Protein AF-A0A933Z9C4-F1 (afdb_monomer)

Structure (mmCIF, N/CA/C/O backbone):
data_AF-A0A933Z9C4-F1
#
_entry.id   AF-A0A933Z9C4-F1
#
loop_
_atom_site.group_PDB
_atom_site.id
_atom_site.type_symbol
_atom_site.label_atom_id
_atom_site.label_alt_id
_atom_site.label_comp_id
_atom_site.label_asym_id
_atom_site.label_entity_id
_atom_site.label_seq_id
_atom_site.pdbx_PDB_ins_code
_atom_site.Cartn_x
_atom_site.Cartn_y
_atom_site.Cartn_z
_atom_site.occupancy
_atom_site.B_iso_or_equiv
_atom_site.auth_seq_id
_atom_site.auth_comp_id
_atom_site.auth_asym_id
_atom_site.auth_atom_id
_atom_site.pdbx_PDB_model_num
ATOM 1 N N . MET A 1 1 ? 6.789 -7.486 -1.252 1.00 95.31 1 MET A N 1
ATOM 2 C CA . MET A 1 1 ? 7.272 -6.253 -0.612 1.00 95.31 1 MET A CA 1
ATOM 3 C C . MET A 1 1 ? 6.121 -5.748 0.211 1.00 95.31 1 MET A C 1
ATOM 5 O O . MET A 1 1 ? 4.977 -5.947 -0.192 1.00 95.31 1 MET A O 1
ATOM 9 N N . GLU A 1 2 ? 6.402 -5.122 1.338 1.00 96.88 2 GLU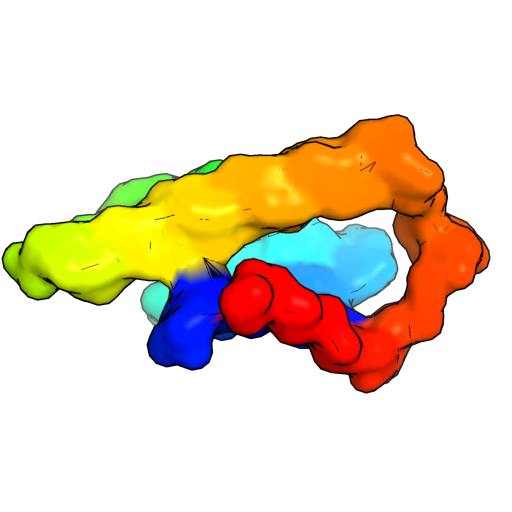 A N 1
ATOM 10 C CA . GLU A 1 2 ? 5.371 -4.533 2.184 1.00 96.88 2 GLU A CA 1
ATOM 11 C C . GLU A 1 2 ? 5.654 -3.045 2.366 1.00 96.88 2 GLU A C 1
ATOM 13 O O . GLU A 1 2 ? 6.787 -2.660 2.640 1.00 96.88 2 GLU A O 1
ATOM 18 N N . PHE A 1 3 ? 4.629 -2.219 2.184 1.00 97.38 3 PHE A N 1
ATOM 19 C CA . PHE A 1 3 ? 4.669 -0.793 2.481 1.00 97.38 3 PHE A CA 1
ATOM 20 C C . PHE A 1 3 ? 3.927 -0.542 3.784 1.00 97.38 3 PHE A C 1
ATOM 22 O O . PHE A 1 3 ? 2.767 -0.939 3.902 1.00 97.38 3 PHE A O 1
ATOM 29 N N . VAL A 1 4 ? 4.571 0.120 4.740 1.00 97.19 4 VAL A N 1
ATOM 30 C CA . VAL A 1 4 ? 4.031 0.322 6.087 1.00 97.19 4 VAL A CA 1
ATOM 31 C C . VAL A 1 4 ? 4.049 1.805 6.439 1.00 97.19 4 VAL A C 1
ATOM 33 O O . VAL A 1 4 ? 5.024 2.503 6.182 1.00 97.19 4 VAL A O 1
ATOM 36 N N . PHE A 1 5 ? 2.952 2.289 7.020 1.00 96.06 5 PHE A N 1
ATOM 37 C CA . PHE A 1 5 ? 2.866 3.613 7.630 1.00 96.06 5 PHE A CA 1
ATOM 38 C C . PHE A 1 5 ? 1.963 3.533 8.864 1.00 96.06 5 PHE A C 1
ATOM 40 O O . PHE A 1 5 ? 0.772 3.221 8.755 1.00 96.06 5 PHE A O 1
ATOM 47 N N . ALA A 1 6 ? 2.514 3.818 10.046 1.00 93.88 6 ALA A N 1
ATOM 48 C CA . ALA A 1 6 ? 1.840 3.603 11.327 1.00 93.88 6 ALA A CA 1
ATOM 49 C C . ALA A 1 6 ? 1.266 2.171 11.439 1.00 93.88 6 ALA A C 1
ATOM 51 O O . ALA A 1 6 ? 2.027 1.212 11.523 1.00 93.88 6 ALA A O 1
ATOM 52 N N . GLN A 1 7 ? -0.062 1.999 11.453 1.00 91.88 7 GLN A N 1
ATOM 53 C CA . GLN A 1 7 ? -0.696 0.672 11.488 1.00 91.88 7 GLN A CA 1
ATOM 54 C C . GLN A 1 7 ? -1.183 0.192 10.110 1.00 91.88 7 GLN A C 1
ATOM 56 O O . GLN A 1 7 ? -1.586 -0.968 9.978 1.00 91.88 7 GLN A O 1
ATOM 61 N N . ALA A 1 8 ? -1.157 1.058 9.092 1.00 93.62 8 ALA A N 1
ATOM 62 C CA . ALA A 1 8 ? -1.547 0.725 7.728 1.00 93.62 8 ALA A CA 1
ATOM 63 C C . ALA A 1 8 ? -0.421 -0.043 7.025 1.00 93.62 8 ALA A C 1
ATOM 65 O O . ALA A 1 8 ? 0.753 0.310 7.140 1.00 93.62 8 ALA A O 1
ATOM 66 N N . ARG A 1 9 ? -0.790 -1.095 6.290 1.00 95.88 9 ARG A N 1
ATOM 67 C CA . ARG A 1 9 ? 0.154 -1.991 5.613 1.00 95.88 9 ARG A CA 1
ATOM 68 C C . ARG A 1 9 ? -0.388 -2.456 4.266 1.00 95.88 9 ARG A C 1
ATOM 70 O O . ARG A 1 9 ? -1.526 -2.911 4.199 1.00 95.88 9 ARG A O 1
ATOM 77 N N . LEU A 1 10 ? 0.400 -2.358 3.201 1.00 96.94 10 LEU A N 1
ATOM 78 C CA . LEU A 1 10 ? -0.017 -2.766 1.860 1.00 96.94 10 LEU A CA 1
ATOM 79 C C . LEU A 1 10 ? 1.024 -3.680 1.213 1.00 96.94 10 LEU A C 1
ATOM 81 O O . LEU A 1 10 ? 2.186 -3.308 1.056 1.00 96.94 10 LEU A O 1
ATOM 85 N N . GLU A 1 11 ? 0.591 -4.875 0.817 1.00 97.62 11 GLU A N 1
ATOM 86 C CA . GLU A 1 11 ? 1.434 -5.840 0.111 1.0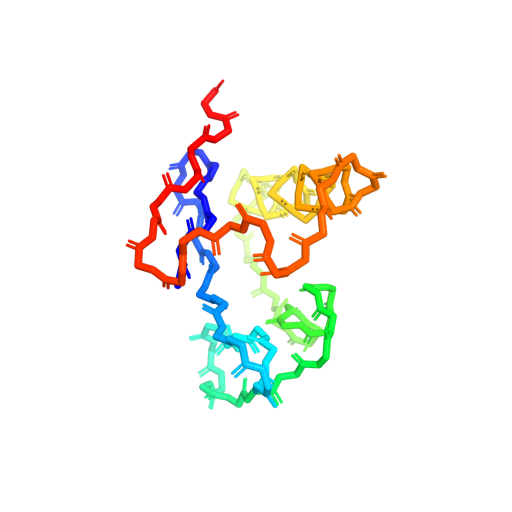0 97.62 11 GLU A CA 1
ATOM 87 C C . GLU A 1 11 ? 1.547 -5.471 -1.372 1.00 97.62 11 GLU A C 1
ATOM 89 O O . GLU A 1 11 ? 0.548 -5.161 -2.025 1.00 97.62 11 GLU A O 1
ATOM 94 N N . TRP A 1 12 ? 2.759 -5.577 -1.914 1.00 97.25 12 TRP A N 1
ATOM 95 C CA . TRP A 1 12 ? 3.054 -5.460 -3.338 1.00 97.25 12 TRP A CA 1
ATOM 96 C C . TRP A 1 12 ? 3.880 -6.645 -3.838 1.00 97.25 12 TRP A C 1
ATOM 98 O O . TRP A 1 12 ? 4.831 -7.082 -3.178 1.00 97.25 12 TRP A O 1
ATOM 108 N N . GLN A 1 13 ? 3.563 -7.130 -5.036 1.00 95.62 13 GLN A N 1
ATOM 109 C CA . GLN A 1 13 ? 4.311 -8.180 -5.711 1.00 95.62 13 GLN A CA 1
ATOM 110 C C . GLN A 1 13 ? 4.616 -7.798 -7.172 1.00 95.62 13 GLN A C 1
ATOM 112 O O . GLN A 1 13 ? 3.702 -7.396 -7.903 1.00 95.62 13 GLN A O 1
ATOM 117 N N . PRO A 1 14 ? 5.869 -7.979 -7.644 1.00 93.50 14 PRO A N 1
ATOM 118 C CA . PRO A 1 14 ? 6.220 -7.739 -9.039 1.00 93.50 14 PRO A CA 1
ATOM 119 C C . PRO A 1 14 ? 5.321 -8.538 -9.987 1.00 93.50 14 PRO A C 1
ATOM 121 O O . PRO A 1 14 ? 5.113 -9.736 -9.798 1.00 93.50 14 PRO A O 1
ATOM 124 N N . GLY A 1 15 ? 4.780 -7.870 -11.005 1.00 92.19 15 GLY A N 1
ATOM 125 C CA . GLY A 1 15 ? 3.904 -8.482 -12.008 1.00 92.19 15 GLY A CA 1
ATOM 126 C C . GLY A 1 15 ? 2.452 -8.719 -11.573 1.00 92.19 15 GLY A C 1
ATOM 127 O O . GLY A 1 15 ? 1.612 -8.894 -12.447 1.00 92.19 15 GLY A O 1
ATOM 128 N N . GLN A 1 16 ? 2.133 -8.682 -10.272 1.00 94.81 16 GLN A N 1
ATOM 129 C CA . GLN A 1 16 ? 0.748 -8.780 -9.776 1.00 94.81 16 GLN A CA 1
ATOM 130 C C . GLN A 1 16 ? 0.187 -7.431 -9.305 1.00 94.81 16 GLN A C 1
ATOM 132 O O . GLN A 1 16 ? -0.995 -7.168 -9.501 1.00 94.81 16 GLN A O 1
ATOM 137 N N . GLY A 1 17 ? 1.027 -6.562 -8.733 1.00 95.75 17 GLY A N 1
ATOM 138 C CA . GLY A 1 17 ? 0.619 -5.260 -8.205 1.00 95.75 17 GLY A CA 1
ATOM 139 C C . GLY A 1 17 ? 0.375 -5.303 -6.699 1.00 95.75 17 GLY A C 1
ATOM 140 O O . GLY A 1 17 ? 1.156 -5.908 -5.970 1.00 95.75 17 GLY A O 1
ATOM 141 N N . TYR A 1 18 ? -0.678 -4.639 -6.233 1.00 97.50 18 TYR A N 1
ATOM 142 C CA . TYR A 1 18 ? -1.009 -4.458 -4.820 1.00 97.50 18 TYR A CA 1
ATOM 143 C C . TYR A 1 18 ? -2.149 -5.363 -4.394 1.00 97.50 18 TYR A C 1
ATOM 145 O O . TYR A 1 18 ? -3.109 -5.545 -5.142 1.00 97.50 18 TYR A O 1
ATOM 153 N N . ARG A 1 19 ? -2.078 -5.895 -3.178 1.00 97.12 19 ARG A N 1
ATOM 154 C CA . ARG A 1 19 ? -3.135 -6.748 -2.639 1.00 97.12 19 ARG A CA 1
ATOM 155 C C . ARG A 1 19 ? -4.157 -5.918 -1.877 1.00 97.12 19 ARG A C 1
ATOM 157 O O . ARG A 1 19 ? -3.829 -5.281 -0.880 1.00 97.12 19 ARG A O 1
ATOM 164 N N . HIS A 1 20 ? -5.409 -5.962 -2.311 1.00 95.94 20 HIS A N 1
ATOM 165 C CA . HIS A 1 20 ? -6.510 -5.325 -1.602 1.00 95.94 20 HIS A CA 1
ATOM 166 C C . HIS A 1 20 ? -6.714 -6.011 -0.232 1.00 95.94 20 HIS A C 1
ATOM 168 O O . HIS A 1 20 ? -6.979 -7.215 -0.200 1.00 95.94 20 HIS A O 1
ATOM 174 N N . PRO A 1 21 ? -6.674 -5.293 0.909 1.00 91.62 21 PRO A N 1
ATOM 175 C CA . PRO A 1 21 ? -6.632 -5.908 2.238 1.00 91.62 21 PRO A CA 1
ATOM 176 C C . PRO A 1 21 ? -7.951 -6.585 2.639 1.00 91.62 21 PRO A C 1
ATOM 178 O O . PRO A 1 21 ? -7.936 -7.565 3.374 1.00 91.62 21 PRO A O 1
ATOM 181 N N . HIS A 1 22 ? -9.095 -6.100 2.140 1.00 90.50 22 HIS A N 1
ATOM 182 C CA . HIS A 1 22 ? -10.399 -6.730 2.395 1.00 90.50 22 HIS A CA 1
ATOM 183 C C . HIS A 1 22 ? -10.749 -7.878 1.426 1.00 90.50 22 HIS A C 1
ATOM 185 O O . HIS A 1 22 ? -11.112 -8.961 1.872 1.00 90.50 22 HIS A O 1
ATOM 191 N N . SER A 1 23 ? -10.660 -7.665 0.106 1.00 93.06 23 SER A N 1
ATOM 192 C CA . SER A 1 23 ? -11.066 -8.667 -0.894 1.00 93.06 23 SER A CA 1
ATOM 193 C C . SER A 1 23 ? -9.971 -9.678 -1.253 1.00 93.06 23 SER A C 1
ATOM 195 O O . SER A 1 23 ? -10.267 -10.709 -1.853 1.00 93.06 23 SER A O 1
ATOM 197 N N . GLY A 1 24 ? -8.705 -9.385 -0.940 1.00 94.69 24 GLY A N 1
ATOM 198 C CA . GLY A 1 24 ? -7.547 -10.198 -1.314 1.00 94.69 24 GLY A CA 1
ATOM 199 C C . GLY A 1 24 ? -7.170 -10.141 -2.799 1.00 94.69 24 GLY A C 1
ATOM 200 O O . GLY A 1 24 ? -6.219 -10.816 -3.190 1.00 94.69 24 GLY A O 1
ATOM 201 N N . GLN A 1 25 ? -7.892 -9.368 -3.619 1.00 96.38 25 GLN A N 1
ATOM 202 C CA . GLN A 1 25 ? -7.626 -9.226 -5.052 1.00 96.38 25 GLN A CA 1
ATOM 203 C C . GLN A 1 25 ? -6.356 -8.415 -5.319 1.00 96.38 25 GLN A C 1
ATOM 205 O O . GLN A 1 25 ? -6.051 -7.472 -4.591 1.00 96.38 25 GLN A O 1
ATOM 210 N N . TRP A 1 26 ? -5.651 -8.757 -6.396 1.00 97.06 26 TRP A N 1
ATOM 211 C CA . TRP A 1 26 ? -4.504 -7.996 -6.884 1.00 97.06 26 TRP A CA 1
ATOM 212 C C . TRP A 1 26 ? -4.947 -6.905 -7.856 1.00 97.06 26 TRP A C 1
ATOM 214 O O . TRP A 1 26 ? -5.772 -7.154 -8.737 1.00 97.06 26 TRP A O 1
ATOM 224 N N . VAL A 1 27 ? -4.398 -5.705 -7.696 1.00 96.88 27 VAL A N 1
ATOM 225 C CA . VAL A 1 27 ? -4.732 -4.521 -8.497 1.00 96.88 27 VAL A CA 1
ATOM 226 C C . VAL A 1 27 ? -3.481 -3.735 -8.877 1.00 96.88 27 VAL A C 1
ATOM 228 O O . VAL A 1 27 ? -2.437 -3.851 -8.239 1.00 96.88 27 VAL A O 1
ATOM 231 N N . ALA A 1 28 ? -3.569 -2.923 -9.928 1.00 94.88 28 ALA A N 1
ATOM 232 C CA . ALA A 1 28 ? -2.396 -2.279 -10.511 1.00 94.88 28 ALA A CA 1
ATOM 233 C C . ALA A 1 28 ? -1.871 -1.110 -9.668 1.00 94.88 28 ALA A C 1
ATOM 235 O O . ALA A 1 28 ? -0.662 -0.887 -9.611 1.00 94.88 28 ALA A O 1
ATOM 236 N N . THR A 1 29 ? -2.766 -0.367 -9.014 1.00 95.44 29 THR A N 1
ATOM 237 C CA . THR A 1 29 ? -2.415 0.852 -8.273 1.00 95.44 29 THR A CA 1
ATOM 238 C C . THR A 1 29 ? -2.725 0.728 -6.782 1.00 95.44 29 THR A C 1
ATOM 240 O O . THR A 1 29 ? -3.654 0.013 -6.397 1.00 95.44 29 THR A O 1
ATOM 243 N N . PRO A 1 30 ? -1.991 1.446 -5.913 1.00 95.19 30 PRO A N 1
ATOM 244 C CA . PRO A 1 30 ? -2.246 1.385 -4.480 1.00 95.19 30 PRO A CA 1
ATOM 245 C C . PRO A 1 30 ? -3.632 1.972 -4.142 1.00 95.19 30 PRO A C 1
ATOM 247 O O . PRO A 1 30 ? -4.318 1.458 -3.262 1.00 95.19 30 PRO A O 1
ATOM 250 N N . LEU A 1 31 ? -4.107 2.981 -4.889 1.00 94.25 31 LEU A N 1
ATOM 251 C CA . LEU A 1 31 ? -5.446 3.559 -4.713 1.00 94.25 31 LEU A CA 1
ATOM 252 C C . LEU A 1 31 ? -6.566 2.543 -4.987 1.00 94.25 31 LEU A C 1
ATOM 254 O O . LEU A 1 31 ? -7.541 2.474 -4.237 1.00 94.25 31 LEU A O 1
ATOM 258 N N . GLU A 1 32 ? -6.439 1.738 -6.044 1.00 95.12 32 GLU A N 1
ATOM 259 C CA . GLU A 1 32 ? -7.396 0.663 -6.332 1.00 95.12 32 GLU A CA 1
ATOM 260 C C . GLU A 1 32 ? -7.434 -0.379 -5.216 1.00 95.12 32 GLU A C 1
ATOM 262 O O . GLU A 1 32 ? -8.495 -0.947 -4.958 1.00 95.12 32 GLU A O 1
ATOM 267 N N . ALA A 1 33 ? -6.314 -0.590 -4.517 1.00 9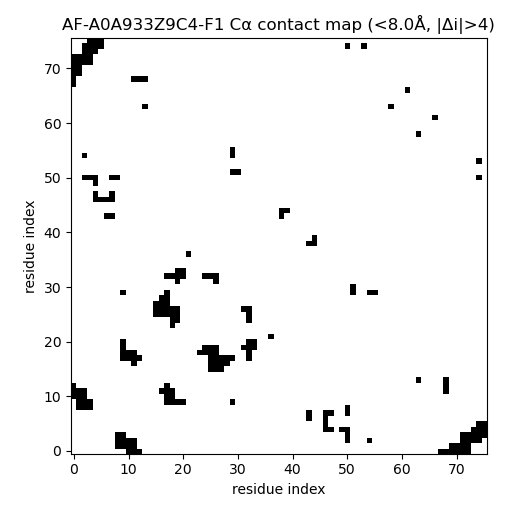5.06 33 ALA A N 1
ATOM 268 C CA . ALA A 1 33 ? -6.218 -1.593 -3.462 1.00 95.06 33 ALA A CA 1
ATOM 269 C C . ALA A 1 33 ? -7.049 -1.220 -2.234 1.00 95.06 33 ALA A C 1
ATOM 271 O O . ALA A 1 33 ? -7.264 -2.064 -1.377 1.00 95.06 33 ALA A O 1
ATOM 272 N N . LEU A 1 34 ? -7.540 0.016 -2.154 1.00 92.25 34 LEU A N 1
ATOM 273 C CA . LEU A 1 34 ? -8.416 0.488 -1.085 1.00 92.25 34 LEU A CA 1
ATOM 274 C C . LEU A 1 34 ? -9.788 0.934 -1.606 1.00 92.25 34 LEU A C 1
ATOM 276 O O . LEU A 1 34 ? -10.625 1.418 -0.840 1.00 92.25 34 LEU A O 1
ATOM 280 N N . LYS A 1 35 ? -10.047 0.815 -2.912 1.00 89.06 35 LYS A N 1
ATOM 281 C CA . LYS A 1 35 ? -11.279 1.323 -3.514 1.00 89.06 35 LYS A CA 1
ATOM 282 C C . LYS A 1 35 ? -12.480 0.500 -3.053 1.00 89.06 35 LYS A C 1
ATOM 284 O O . LYS A 1 35 ? -12.534 -0.708 -3.235 1.00 89.06 35 LYS A O 1
ATOM 289 N N . GLY A 1 36 ? -13.487 1.184 -2.513 1.00 82.56 36 GLY A N 1
ATOM 290 C CA . GLY A 1 36 ? -14.702 0.546 -1.997 1.00 82.56 36 GLY A CA 1
ATOM 291 C C . GLY A 1 36 ? -14.550 -0.025 -0.586 1.00 82.56 36 GLY A C 1
ATOM 292 O O . GLY A 1 36 ? -15.554 -0.394 0.018 1.00 82.56 36 GLY A O 1
ATOM 293 N N . TRP A 1 37 ? -13.338 -0.032 -0.025 1.00 85.19 37 TRP A N 1
ATOM 294 C CA . TRP A 1 37 ? -13.143 -0.296 1.391 1.00 85.19 37 TRP A CA 1
ATOM 295 C C . TRP A 1 37 ? -13.365 0.981 2.201 1.00 85.19 37 TRP A C 1
ATOM 297 O O . TRP A 1 37 ? -12.732 2.011 1.967 1.00 85.19 37 TRP A O 1
ATOM 307 N N . ILE A 1 38 ? -14.298 0.915 3.149 1.00 80.38 38 ILE A N 1
ATOM 308 C CA . ILE A 1 38 ? -14.631 2.028 4.034 1.00 80.38 38 ILE A CA 1
ATOM 309 C C . ILE A 1 38 ? -14.069 1.709 5.411 1.00 80.38 38 ILE A C 1
ATOM 311 O O . ILE A 1 38 ? -14.450 0.723 6.036 1.00 80.38 38 ILE A O 1
ATOM 315 N N . VAL A 1 39 ? -13.160 2.561 5.872 1.00 81.56 39 VAL A N 1
ATOM 316 C CA . VAL A 1 39 ? -12.647 2.526 7.238 1.00 81.56 39 VAL A CA 1
ATOM 317 C C . VAL A 1 39 ? -13.514 3.446 8.093 1.00 81.56 39 VAL A C 1
ATOM 319 O O . VAL A 1 39 ? -13.620 4.637 7.796 1.00 81.56 39 VAL A O 1
ATOM 322 N N . GLU A 1 40 ? -14.153 2.887 9.123 1.00 83.50 40 GLU A N 1
ATOM 323 C CA . GLU A 1 40 ? -15.051 3.630 10.019 1.00 83.50 40 GLU A CA 1
ATOM 324 C C . GLU A 1 40 ? -14.285 4.571 10.958 1.00 83.50 40 GLU A C 1
ATOM 326 O O . GLU A 1 40 ? -14.764 5.657 11.280 1.00 83.50 40 GLU A O 1
ATOM 331 N N . ASP A 1 41 ? -13.068 4.187 11.353 1.00 90.44 41 ASP A N 1
ATOM 332 C CA . ASP A 1 41 ? -12.205 5.011 12.191 1.00 90.44 41 ASP A CA 1
ATOM 333 C C . ASP A 1 41 ? -11.476 6.092 11.374 1.00 90.44 41 ASP A C 1
ATOM 335 O O . ASP A 1 41 ? -10.710 5.814 10.445 1.00 90.44 41 ASP A O 1
ATOM 339 N N . ALA A 1 42 ? -11.689 7.357 11.743 1.00 87.00 42 ALA A N 1
ATOM 340 C CA . ALA A 1 42 ? -11.098 8.495 11.043 1.00 87.00 42 ALA A CA 1
ATOM 341 C C . ALA A 1 42 ? -9.561 8.503 11.122 1.00 87.00 42 ALA A C 1
ATOM 343 O O . ALA A 1 42 ? -8.903 8.882 10.151 1.00 87.00 42 ALA A O 1
ATOM 344 N N . GLY A 1 43 ? -8.981 8.061 12.245 1.00 89.38 43 GLY A N 1
ATOM 345 C CA . GLY A 1 43 ? -7.531 7.988 12.425 1.00 89.38 43 GLY A CA 1
ATOM 346 C C . GLY A 1 43 ? -6.897 6.951 11.500 1.00 89.38 43 GLY A C 1
ATOM 347 O O . GLY A 1 43 ? -5.945 7.247 10.779 1.00 89.38 43 GLY A O 1
ATOM 348 N N . GLN A 1 44 ? -7.473 5.757 11.449 1.00 89.81 44 GLN A N 1
ATOM 349 C CA . GLN A 1 44 ? -7.048 4.679 10.571 1.00 89.81 44 GLN A CA 1
ATOM 350 C C . GLN A 1 44 ? -7.231 5.056 9.096 1.00 89.81 44 GLN A C 1
ATOM 352 O O . GLN A 1 44 ? -6.342 4.800 8.284 1.00 89.81 44 GLN A O 1
ATOM 357 N N . ARG A 1 45 ? -8.325 5.741 8.733 1.00 90.81 45 ARG A N 1
ATOM 358 C CA . ARG A 1 45 ? -8.509 6.271 7.373 1.00 90.81 45 ARG A CA 1
ATOM 359 C C . ARG A 1 45 ? -7.384 7.230 6.976 1.00 90.81 45 ARG A C 1
ATOM 361 O O . ARG A 1 45 ? -6.885 7.141 5.856 1.00 90.81 45 ARG A O 1
ATOM 368 N N . MET A 1 46 ? -6.979 8.128 7.873 1.00 92.75 46 MET A N 1
ATOM 369 C CA . MET A 1 46 ? -5.875 9.058 7.613 1.00 92.75 46 MET A CA 1
ATOM 370 C C . MET A 1 46 ? -4.548 8.328 7.389 1.00 92.75 46 MET A C 1
ATOM 372 O O . MET A 1 46 ? -3.819 8.685 6.466 1.00 92.75 46 MET A O 1
ATOM 376 N N . GLN A 1 47 ? -4.267 7.275 8.162 1.00 94.50 47 GLN A N 1
ATOM 377 C CA . GLN A 1 47 ? -3.062 6.456 7.978 1.00 94.50 47 GLN A CA 1
ATOM 378 C C . GLN A 1 47 ? -3.018 5.810 6.588 1.00 94.50 47 GLN A C 1
ATOM 380 O O . GLN A 1 47 ? -1.974 5.817 5.945 1.00 94.50 47 GLN A O 1
ATOM 385 N N . TRP A 1 48 ? -4.152 5.321 6.076 1.00 94.06 48 TRP A N 1
ATOM 386 C CA . TRP A 1 48 ? -4.225 4.788 4.713 1.00 94.06 48 TRP A CA 1
ATOM 387 C C . TRP A 1 48 ? -3.977 5.845 3.647 1.00 94.06 48 TRP A C 1
ATOM 389 O O . TRP A 1 48 ? -3.222 5.598 2.715 1.00 94.06 48 TRP A O 1
ATOM 399 N N . VAL A 1 49 ? -4.574 7.030 3.785 1.00 93.50 49 VAL A N 1
ATOM 400 C CA . VAL A 1 49 ? -4.333 8.131 2.841 1.00 93.50 49 VAL A CA 1
ATOM 401 C C . VAL A 1 49 ? -2.849 8.507 2.815 1.00 93.50 49 VAL A C 1
ATOM 403 O O . VAL A 1 49 ? -2.288 8.690 1.735 1.00 93.50 49 VAL A O 1
ATOM 406 N N . GLN A 1 50 ? -2.200 8.571 3.981 1.00 96.00 50 GLN A N 1
ATOM 407 C CA . GLN A 1 50 ? -0.766 8.849 4.077 1.00 96.00 50 GLN A CA 1
ATOM 408 C C . GLN A 1 50 ? 0.087 7.728 3.478 1.00 96.00 50 GLN A C 1
ATOM 410 O O . GLN A 1 50 ? 1.001 8.025 2.712 1.00 96.00 50 GLN A O 1
ATOM 415 N N . LEU A 1 51 ? -0.259 6.462 3.731 1.00 96.81 51 LEU A N 1
ATOM 416 C CA . LEU A 1 51 ? 0.413 5.318 3.116 1.00 96.81 51 LEU A CA 1
ATOM 417 C C . LEU A 1 51 ? 0.347 5.380 1.585 1.00 96.81 51 LEU A C 1
ATOM 419 O O . LEU A 1 51 ? 1.370 5.238 0.924 1.00 96.81 51 LEU A O 1
ATOM 423 N N . ILE A 1 52 ? -0.836 5.628 1.012 1.00 95.88 52 ILE A N 1
ATOM 424 C CA . ILE A 1 52 ? -1.003 5.736 -0.445 1.00 95.88 52 ILE A CA 1
ATOM 425 C C . ILE A 1 52 ? -0.130 6.857 -1.013 1.00 95.88 52 ILE A C 1
ATOM 427 O O . ILE A 1 52 ? 0.601 6.622 -1.972 1.00 95.88 52 ILE A O 1
ATOM 431 N N . GLY A 1 53 ? -0.155 8.042 -0.398 1.00 95.88 53 GLY A N 1
ATOM 432 C CA . GLY A 1 53 ? 0.681 9.161 -0.833 1.00 95.88 53 GLY A CA 1
ATOM 433 C C . GLY A 1 53 ? 2.181 8.851 -0.757 1.00 95.88 53 GLY A C 1
ATOM 434 O O . GLY A 1 53 ? 2.924 9.191 -1.676 1.00 95.88 53 GLY A O 1
ATOM 435 N N . ALA A 1 54 ? 2.624 8.157 0.295 1.00 96.81 54 ALA A N 1
ATOM 436 C CA . ALA A 1 54 ? 4.018 7.750 0.461 1.00 96.81 54 ALA A CA 1
ATOM 437 C C . ALA A 1 54 ? 4.455 6.710 -0.585 1.00 96.81 54 ALA A C 1
ATOM 439 O O . ALA A 1 54 ? 5.547 6.821 -1.140 1.00 96.81 54 ALA A O 1
ATOM 440 N N . ILE A 1 55 ? 3.590 5.746 -0.918 1.00 96.75 55 ILE A N 1
ATOM 441 C CA . ILE A 1 55 ? 3.836 4.761 -1.982 1.00 96.75 55 ILE A CA 1
ATOM 442 C C . ILE A 1 55 ? 3.945 5.450 -3.346 1.00 96.75 55 ILE A C 1
ATOM 444 O O . ILE A 1 55 ? 4.859 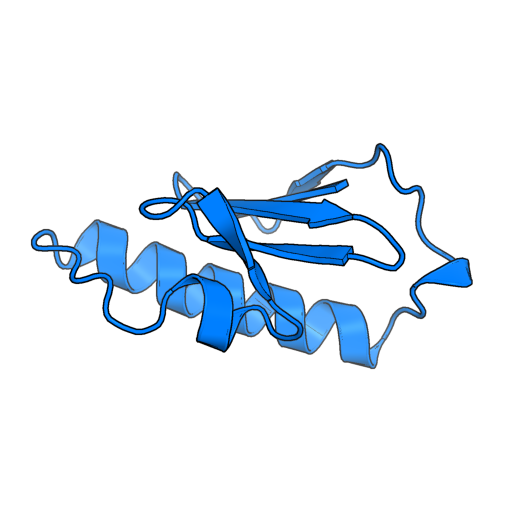5.157 -4.117 1.00 96.75 55 ILE A O 1
ATOM 448 N N . GLU A 1 56 ? 3.029 6.367 -3.662 1.00 95.12 56 GLU A N 1
ATOM 449 C CA . GLU A 1 56 ? 3.074 7.111 -4.924 1.00 95.12 56 GLU A CA 1
ATOM 450 C C . GLU A 1 56 ? 4.352 7.944 -5.043 1.00 95.12 56 GLU A C 1
ATOM 452 O O . GLU A 1 56 ? 4.964 7.970 -6.1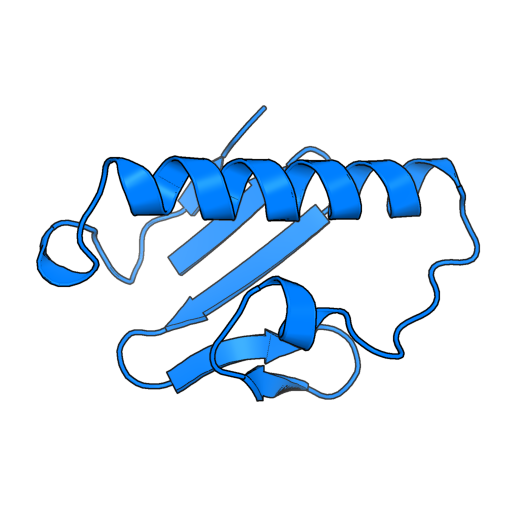09 1.00 95.12 56 GLU A O 1
ATOM 457 N N . GLU A 1 57 ? 4.786 8.592 -3.961 1.00 96.25 57 GLU A N 1
ATOM 458 C CA . GLU A 1 57 ? 6.045 9.335 -3.945 1.00 96.25 57 GLU A CA 1
ATOM 459 C C . GLU A 1 57 ? 7.258 8.407 -4.081 1.00 96.25 57 GLU A C 1
ATOM 461 O O . GLU A 1 57 ? 8.145 8.671 -4.891 1.00 96.25 57 GLU A O 1
ATOM 466 N N . PHE A 1 58 ? 7.274 7.278 -3.369 1.00 95.94 58 PHE A N 1
ATOM 467 C CA . PHE A 1 58 ? 8.334 6.277 -3.462 1.00 95.94 58 PHE A CA 1
ATOM 468 C C . PHE A 1 58 ? 8.566 5.830 -4.910 1.00 95.94 58 PHE A C 1
ATOM 470 O O . PHE A 1 58 ? 9.705 5.830 -5.381 1.00 95.94 58 PHE A O 1
ATOM 477 N N . TRP A 1 59 ? 7.503 5.520 -5.653 1.00 94.62 59 TRP A N 1
ATOM 478 C CA . TRP A 1 59 ? 7.619 5.059 -7.038 1.00 94.62 59 TRP A CA 1
ATOM 479 C C . TRP A 1 59 ? 7.947 6.154 -8.057 1.00 94.62 59 TRP A C 1
ATOM 481 O O . TRP A 1 59 ? 8.337 5.831 -9.177 1.00 94.62 59 TRP A O 1
ATOM 491 N N . LYS A 1 60 ? 7.859 7.441 -7.701 1.00 95.12 60 LYS A N 1
ATOM 492 C CA . LYS A 1 60 ? 8.404 8.512 -8.557 1.00 95.12 60 LYS A CA 1
ATOM 493 C C . LYS A 1 60 ? 9.928 8.509 -8.576 1.00 95.12 60 LYS A C 1
ATOM 495 O O . LYS A 1 60 ? 10.519 8.905 -9.578 1.00 95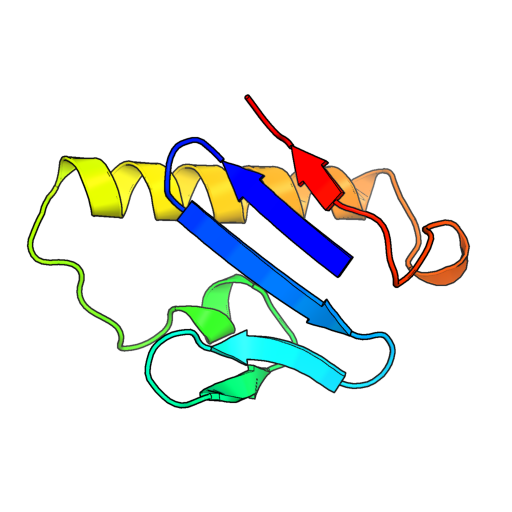.12 60 LYS A O 1
ATOM 500 N N . HIS A 1 61 ? 10.552 8.067 -7.484 1.00 93.88 61 HIS A N 1
ATOM 501 C CA . HIS A 1 61 ? 12.009 8.089 -7.314 1.00 93.88 61 HIS A CA 1
ATOM 502 C C . HIS A 1 61 ? 12.663 6.715 -7.476 1.00 93.88 61 HIS A C 1
ATOM 504 O O . HIS A 1 61 ? 13.883 6.635 -7.594 1.00 93.88 61 HIS A O 1
ATOM 510 N N . ASN A 1 62 ? 11.874 5.639 -7.503 1.00 93.06 62 ASN A N 1
ATOM 511 C CA . ASN A 1 62 ? 12.359 4.262 -7.550 1.00 93.06 62 ASN A CA 1
ATOM 512 C C . ASN A 1 62 ? 11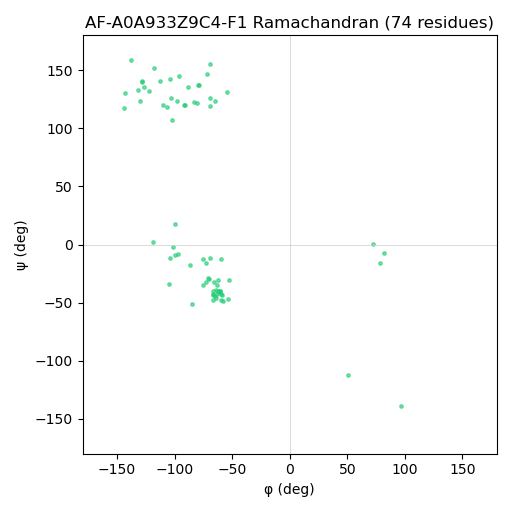.695 3.489 -8.690 1.00 93.06 62 ASN A C 1
ATOM 514 O O . ASN A 1 62 ? 10.497 3.624 -8.924 1.00 93.06 62 ASN A O 1
ATOM 518 N N . GLN A 1 63 ? 12.451 2.633 -9.380 1.00 90.06 63 GLN A N 1
ATOM 519 C CA . GLN A 1 63 ? 11.886 1.704 -10.359 1.00 90.06 63 GLN A CA 1
ATOM 520 C C . GLN A 1 63 ? 11.646 0.323 -9.730 1.00 90.06 63 GLN A C 1
ATOM 522 O O . GLN A 1 63 ? 12.475 -0.139 -8.945 1.00 90.06 63 GLN A O 1
ATOM 527 N N . PRO A 1 64 ? 10.581 -0.403 -10.122 1.00 86.81 64 PRO A N 1
ATOM 528 C CA . PRO A 1 64 ? 10.299 -1.754 -9.621 1.00 86.81 64 PRO A CA 1
ATOM 529 C C . PRO A 1 64 ? 11.454 -2.753 -9.752 1.00 86.81 64 PRO A C 1
ATOM 531 O O . PRO A 1 64 ? 11.586 -3.649 -8.928 1.00 86.81 64 PRO A O 1
ATOM 534 N N . SER A 1 65 ? 12.300 -2.608 -10.773 1.00 88.81 65 SER A N 1
ATOM 535 C CA . SER A 1 65 ? 13.473 -3.462 -10.999 1.00 88.81 65 SER A CA 1
ATOM 536 C C . SER A 1 65 ? 14.625 -3.211 -10.021 1.00 88.81 65 SER A C 1
ATOM 538 O O . SER A 1 65 ? 15.537 -4.028 -9.942 1.00 88.81 65 SER A O 1
ATOM 540 N N . GLN A 1 66 ? 14.610 -2.084 -9.308 1.00 87.31 66 GLN A N 1
ATOM 541 C CA . GLN A 1 66 ? 15.687 -1.655 -8.413 1.00 87.31 66 GLN A CA 1
ATOM 542 C C . GLN A 1 66 ? 15.428 -2.024 -6.953 1.00 87.31 66 GLN A C 1
ATOM 544 O O . GLN A 1 66 ? 16.308 -1.842 -6.114 1.00 87.31 66 GLN A O 1
ATOM 549 N N . VAL A 1 67 ? 14.231 -2.517 -6.641 1.00 87.81 67 VAL A N 1
ATOM 550 C CA . VAL A 1 67 ? 13.801 -2.759 -5.268 1.00 87.81 67 VAL A CA 1
ATOM 551 C C . VAL A 1 67 ? 13.635 -4.249 -5.006 1.00 87.81 67 VAL A C 1
ATOM 553 O O . VAL A 1 67 ? 13.150 -4.994 -5.856 1.00 87.81 67 VAL A O 1
ATOM 556 N N . ASP A 1 68 ? 14.042 -4.690 -3.817 1.00 91.44 68 ASP A N 1
ATOM 557 C CA . ASP A 1 68 ? 13.912 -6.086 -3.409 1.00 91.44 68 ASP A CA 1
ATOM 558 C C . ASP A 1 68 ? 12.426 -6.444 -3.200 1.00 91.44 68 ASP A C 1
ATOM 560 O O . ASP A 1 68 ? 11.774 -5.868 -2.324 1.00 91.44 68 ASP A O 1
ATOM 564 N N . PRO A 1 69 ? 11.865 -7.416 -3.946 1.00 88.81 69 PRO A N 1
ATOM 565 C CA . PRO A 1 69 ? 10.492 -7.871 -3.759 1.00 88.81 69 PRO A CA 1
ATOM 566 C C . PRO A 1 69 ? 10.190 -8.428 -2.365 1.00 88.81 69 PRO A C 1
ATOM 568 O O . PRO A 1 69 ? 9.018 -8.636 -2.067 1.00 88.81 69 PRO A O 1
ATOM 571 N N . GLN A 1 70 ? 11.184 -8.699 -1.522 1.00 92.06 70 GLN A N 1
ATOM 572 C CA . GLN A 1 70 ? 11.005 -9.150 -0.139 1.00 92.06 70 GLN A CA 1
ATOM 573 C C . GLN A 1 70 ? 11.204 -8.036 0.898 1.00 92.06 70 GLN A C 1
ATOM 575 O O . GLN A 1 70 ? 10.994 -8.278 2.085 1.00 92.06 70 GLN A O 1
ATOM 580 N N . ALA A 1 71 ? 11.550 -6.816 0.478 1.00 94.75 71 ALA A N 1
ATOM 581 C CA . ALA A 1 71 ? 11.764 -5.717 1.408 1.00 94.75 71 ALA A CA 1
ATOM 582 C C . ALA A 1 71 ? 10.467 -5.241 2.081 1.00 94.75 71 ALA A C 1
ATOM 584 O O . ALA A 1 71 ? 9.359 -5.369 1.543 1.00 94.75 71 ALA A O 1
ATOM 585 N N . VAL A 1 72 ? 10.652 -4.638 3.254 1.00 96.44 72 VAL A N 1
ATOM 586 C CA . VAL A 1 72 ? 9.647 -3.853 3.971 1.00 96.44 72 VAL A CA 1
ATOM 587 C C . VAL A 1 72 ? 10.092 -2.395 3.917 1.00 96.44 72 VAL A C 1
ATOM 589 O O . VAL A 1 72 ? 11.192 -2.068 4.362 1.00 96.44 72 VAL A O 1
ATOM 592 N N . VAL A 1 73 ? 9.260 -1.536 3.336 1.00 96.06 73 VAL A N 1
ATOM 593 C CA . VAL A 1 73 ? 9.474 -0.090 3.263 1.00 96.06 73 VAL A CA 1
ATOM 594 C C . VAL A 1 73 ? 8.589 0.556 4.320 1.00 96.06 73 VAL A C 1
ATOM 596 O O . VAL A 1 73 ? 7.366 0.581 4.181 1.00 96.06 73 VAL A O 1
ATOM 599 N N . ASP A 1 74 ? 9.217 1.040 5.386 1.00 96.12 74 ASP A N 1
ATOM 600 C CA . ASP A 1 74 ? 8.550 1.733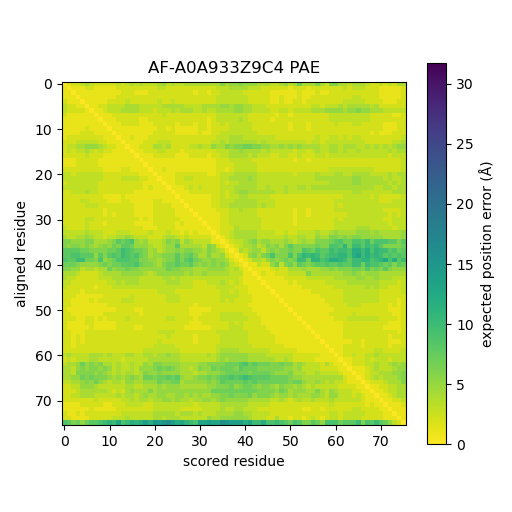 6.486 1.00 96.12 74 ASP A CA 1
ATOM 601 C C . ASP A 1 74 ? 8.671 3.251 6.296 1.00 96.12 74 ASP A C 1
ATOM 603 O O . ASP A 1 74 ? 9.773 3.782 6.140 1.00 96.12 74 ASP A O 1
ATOM 607 N N . PHE A 1 75 ? 7.528 3.931 6.271 1.00 93.75 75 PHE A N 1
ATOM 608 C CA . PHE A 1 75 ? 7.399 5.374 6.080 1.00 93.75 75 PHE A CA 1
ATOM 609 C C . PHE A 1 75 ? 7.193 6.146 7.401 1.00 93.75 75 PHE A C 1
ATOM 611 O O . PHE A 1 75 ? 6.699 7.271 7.337 1.00 93.75 75 PHE A O 1
ATOM 618 N N . ALA A 1 76 ? 7.510 5.520 8.549 1.00 82.00 76 ALA A N 1
ATOM 619 C CA . ALA A 1 76 ? 7.428 6.037 9.927 1.00 82.00 76 ALA A CA 1
ATOM 620 C C . ALA A 1 76 ? 7.481 7.567 10.103 1.00 82.00 76 ALA A C 1
ATOM 622 O O . ALA A 1 76 ? 8.414 8.215 9.572 1.00 82.00 76 ALA A O 1
#

Sequence (76 aa):
MEFVFAQARLEWQPGQGYRHPHSGQWVATPLEALKGWIVEDAGQRMQWVQLIGAIEEFWKHNQPSQVDPQAVVDFA

Mean predicted aligned error: 2.99 Å

Radius of gyration: 11.83 Å; Cα contacts (8 Å, |Δi|>4): 109; chains: 1; bounding box: 31×20×24 Å

Foldseek 3Di:
DWQDEDHDIWAQAPPQGIQQPPPRHTDNALVVSCPPPDDPDPVVVVRSVVSRVVVVVVCVVDPPVRDDSPDYHYPD

Sol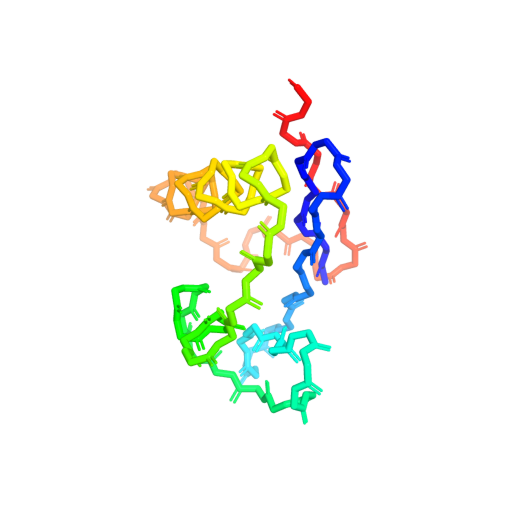vent-accessible surface area (backbone atoms only — not comparable to full-atom values): 4447 Å² total; per-residue (Å²): 41,38,42,35,21,89,90,34,73,42,45,37,42,89,98,55,30,19,42,13,83,86,82,65,48,67,26,84,40,67,68,63,26,48,61,92,64,81,64,87,51,69,68,63,42,48,33,44,56,50,38,46,54,50,51,56,54,50,55,75,79,46,57,81,90,78,52,66,64,81,41,74,49,73,66,118

Secondary structure (DSSP, 8-state):
-EEEETTEEEEEETTTEEEPTTT--EESSTTGGGTT---S-HHHHHHHHHHHHHHHHHHHH--GGGS-TT-EEE--

pLDDT: mean 93.07, std 4.16, range [80.38, 97.62]